Protein AF-A0A846YNI5-F1 (afdb_monomer_lite)

Radius of gyration: 13.23 Å; chains: 1; bounding box: 28×34×30 Å

pLDDT: mean 83.94, std 17.86, range [41.91, 98.31]

Structure (mmCIF, N/CA/C/O backbone):
data_AF-A0A846YNI5-F1
#
_entry.id   AF-A0A846YNI5-F1
#
loop_
_atom_site.group_PDB
_atom_site.id
_atom_site.type_symbol
_atom_site.label_atom_id
_atom_site.label_alt_id
_atom_site.label_comp_id
_atom_site.label_asym_id
_atom_site.label_entity_id
_atom_site.label_seq_id
_atom_site.pdbx_PDB_ins_code
_atom_site.Cartn_x
_atom_site.Cartn_y
_atom_site.Cartn_z
_atom_site.occupancy
_atom_site.B_iso_or_equiv
_atom_site.auth_seq_id
_atom_site.auth_comp_id
_atom_site.auth_asym_id
_atom_site.auth_atom_id
_atom_site.pdbx_PDB_model_num
ATOM 1 N N . MET A 1 1 ? 16.445 8.561 -20.349 1.00 42.47 1 MET A N 1
ATOM 2 C CA . MET A 1 1 ? 15.838 7.212 -20.298 1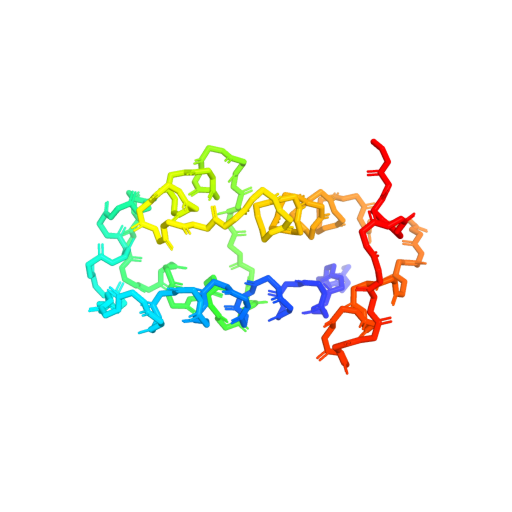.00 42.47 1 MET A CA 1
ATOM 3 C C . MET A 1 1 ? 14.375 7.384 -19.906 1.00 42.47 1 MET A C 1
ATOM 5 O O . MET A 1 1 ? 14.150 8.095 -18.928 1.00 42.47 1 MET A O 1
ATOM 9 N N . PRO A 1 2 ? 13.383 6.867 -20.655 1.00 41.91 2 PRO A N 1
ATOM 10 C CA . PRO A 1 2 ? 11.996 6.978 -20.217 1.00 41.91 2 PRO A CA 1
ATOM 11 C C . PRO A 1 2 ? 11.840 6.194 -18.905 1.00 41.91 2 PRO A C 1
ATOM 13 O O . PRO A 1 2 ? 12.465 5.141 -18.755 1.00 41.91 2 PRO A O 1
ATOM 16 N N . PRO A 1 3 ? 11.084 6.713 -17.924 1.00 53.12 3 PRO A N 1
ATOM 17 C CA . PRO A 1 3 ? 10.907 6.028 -16.653 1.00 53.12 3 PRO A CA 1
ATOM 18 C C . PRO A 1 3 ? 10.307 4.644 -16.912 1.00 53.12 3 PRO A C 1
ATOM 20 O O . PRO A 1 3 ? 9.391 4.517 -17.727 1.00 53.12 3 PRO A O 1
ATOM 23 N N . GLY A 1 4 ? 10.856 3.620 -16.249 1.00 55.81 4 GLY A N 1
ATOM 24 C CA . GLY A 1 4 ? 10.446 2.224 -16.412 1.00 55.81 4 GLY A CA 1
ATOM 25 C C . GLY A 1 4 ? 8.925 2.046 -16.398 1.00 55.81 4 GLY A C 1
ATOM 26 O O . GLY A 1 4 ? 8.210 2.833 -15.773 1.00 55.81 4 GLY A O 1
ATOM 27 N N . SER A 1 5 ? 8.458 1.021 -17.119 1.00 61.19 5 SER A N 1
ATOM 28 C CA . SER A 1 5 ? 7.049 0.736 -17.425 1.00 61.19 5 SER A CA 1
ATOM 29 C C . SER A 1 5 ? 6.074 1.237 -16.348 1.00 61.19 5 SER A C 1
ATOM 31 O O . SER A 1 5 ? 6.046 0.760 -15.211 1.00 61.19 5 SER A O 1
ATOM 33 N N . THR A 1 6 ? 5.257 2.232 -16.704 1.00 75.94 6 THR A N 1
ATOM 34 C CA . THR A 1 6 ? 4.253 2.832 -15.807 1.00 75.94 6 THR A CA 1
ATOM 35 C C . THR A 1 6 ? 3.118 1.863 -15.470 1.00 75.94 6 THR A C 1
ATOM 37 O O . THR A 1 6 ? 2.384 2.076 -14.504 1.00 75.94 6 THR A O 1
ATOM 40 N N . LEU A 1 7 ? 2.974 0.786 -16.244 1.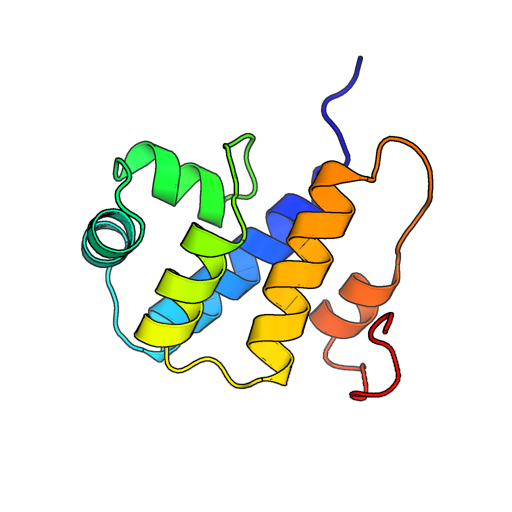00 85.19 7 LEU A N 1
ATOM 41 C CA . LEU A 1 7 ? 1.854 -0.139 -16.148 1.00 85.19 7 LEU A CA 1
ATOM 42 C C . LEU A 1 7 ? 1.913 -1.044 -14.897 1.00 85.19 7 LEU A C 1
ATOM 44 O O . LEU A 1 7 ? 0.953 -0.976 -14.123 1.00 85.19 7 LEU A O 1
ATOM 48 N N . PRO A 1 8 ? 3.006 -1.788 -14.601 1.00 87.19 8 PRO A N 1
ATOM 49 C CA . PRO A 1 8 ? 3.138 -2.540 -13.348 1.00 87.19 8 PRO A CA 1
ATOM 50 C C . PRO A 1 8 ? 2.996 -1.663 -12.102 1.00 87.19 8 PRO A C 1
ATOM 52 O O . PRO A 1 8 ? 2.366 -2.062 -11.126 1.00 87.19 8 PRO A O 1
ATOM 55 N N . ARG A 1 9 ? 3.506 -0.423 -12.145 1.00 90.19 9 ARG A N 1
ATOM 56 C CA . ARG A 1 9 ? 3.380 0.531 -11.030 1.00 90.19 9 ARG A CA 1
ATOM 57 C C . ARG A 1 9 ? 1.922 0.888 -10.757 1.00 90.19 9 ARG A C 1
ATOM 59 O O . ARG A 1 9 ? 1.489 0.867 -9.610 1.00 90.19 9 ARG A O 1
ATOM 66 N N . ARG A 1 10 ? 1.148 1.187 -11.806 1.00 91.25 10 ARG A N 1
ATOM 67 C CA . ARG A 1 10 ? -0.291 1.460 -11.678 1.00 91.25 10 ARG A CA 1
ATOM 68 C C . ARG A 1 10 ? -1.069 0.223 -11.234 1.00 91.25 10 ARG A C 1
ATOM 70 O O . ARG A 1 10 ? -2.003 0.367 -10.455 1.00 91.25 10 ARG A O 1
ATOM 77 N N . ALA A 1 11 ? -0.703 -0.971 -11.703 1.00 91.88 11 ALA A N 1
ATOM 78 C CA . ALA A 1 11 ? -1.318 -2.218 -11.248 1.00 91.88 11 ALA A CA 1
ATOM 79 C C . ALA A 1 11 ? -1.081 -2.448 -9.747 1.00 91.88 11 ALA A C 1
ATOM 81 O O . ALA A 1 11 ? -2.037 -2.688 -9.011 1.00 91.88 11 ALA A O 1
ATOM 82 N N . LEU A 1 12 ? 0.162 -2.269 -9.287 1.00 94.31 12 LEU A N 1
ATOM 83 C CA . LEU A 1 12 ? 0.523 -2.360 -7.873 1.00 94.31 12 LEU A CA 1
ATOM 84 C C . LEU A 1 12 ? -0.276 -1.358 -7.032 1.00 94.31 12 LEU A C 1
ATOM 86 O O . LEU A 1 12 ? -0.881 -1.733 -6.029 1.00 94.31 12 LEU A O 1
ATOM 90 N N . GLY A 1 13 ? -0.324 -0.100 -7.473 1.00 95.75 13 GLY A N 1
ATOM 91 C CA . GLY A 1 13 ? -1.056 0.958 -6.785 1.00 95.75 13 GLY A CA 1
ATOM 92 C C . GLY A 1 13 ? -2.561 0.688 -6.677 1.00 95.75 13 GLY A C 1
ATOM 93 O O . GLY A 1 13 ? -3.131 0.816 -5.593 1.00 95.75 13 GLY A O 1
ATOM 94 N N . ARG A 1 14 ? -3.197 0.215 -7.761 1.00 95.38 14 ARG A N 1
ATOM 95 C CA . ARG A 1 14 ? -4.614 -0.196 -7.748 1.00 95.38 14 ARG A CA 1
ATOM 96 C C . ARG A 1 14 ? -4.873 -1.347 -6.782 1.00 95.38 14 ARG A C 1
ATOM 98 O O . ARG A 1 14 ? -5.858 -1.298 -6.050 1.00 95.38 14 ARG A O 1
ATOM 105 N N . GLN A 1 15 ? -4.006 -2.361 -6.763 1.00 96.06 15 GLN A N 1
ATOM 106 C CA . GLN A 1 15 ? -4.178 -3.501 -5.865 1.00 96.06 15 GLN A CA 1
ATOM 107 C C . GLN A 1 15 ? -4.029 -3.088 -4.396 1.00 96.06 15 GLN A C 1
ATOM 109 O O . GLN A 1 15 ? -4.839 -3.494 -3.565 1.00 96.06 15 GLN A O 1
ATOM 114 N N . LEU A 1 16 ? -3.054 -2.232 -4.072 1.00 97.62 16 LEU A N 1
ATOM 115 C CA . LEU A 1 16 ? -2.911 -1.676 -2.724 1.00 97.62 16 LEU A CA 1
ATOM 116 C C . LEU A 1 16 ? -4.138 -0.860 -2.311 1.00 97.62 16 LEU A C 1
ATOM 118 O O . LEU A 1 16 ? -4.647 -1.069 -1.212 1.00 97.62 16 LEU A O 1
ATOM 122 N N . ARG A 1 17 ? -4.656 -0.002 -3.200 1.00 97.75 17 ARG A N 1
ATOM 123 C CA . ARG A 1 17 ? -5.878 0.774 -2.944 1.00 97.75 17 ARG A CA 1
ATOM 124 C C . ARG A 1 17 ? -7.079 -0.136 -2.683 1.00 97.75 17 ARG A C 1
ATOM 126 O O . ARG A 1 17 ? -7.764 0.046 -1.681 1.00 97.75 17 ARG A O 1
ATOM 133 N N . LYS A 1 18 ? -7.279 -1.162 -3.518 1.00 97.12 18 LYS A N 1
ATOM 134 C CA . LYS A 1 18 ? -8.346 -2.164 -3.354 1.00 97.12 18 LYS A CA 1
ATOM 135 C C . LYS A 1 18 ? -8.262 -2.865 -1.995 1.00 97.12 18 LYS A C 1
ATOM 137 O O . LYS A 1 18 ? -9.265 -2.974 -1.294 1.00 97.12 18 LYS A O 1
ATOM 142 N N . LEU A 1 19 ? -7.071 -3.325 -1.607 1.00 97.94 19 LEU A N 1
ATOM 143 C CA . LEU A 1 19 ? -6.840 -3.982 -0.316 1.00 97.94 19 LEU A CA 1
ATOM 144 C C . LEU A 1 19 ? -7.077 -3.031 0.862 1.00 97.94 19 LEU A C 1
ATOM 146 O O . LEU A 1 19 ? -7.711 -3.420 1.847 1.00 97.94 19 LEU A O 1
ATOM 150 N N . ARG A 1 20 ? -6.604 -1.785 0.748 1.00 98.19 20 ARG A N 1
ATOM 151 C CA . ARG A 1 20 ? -6.786 -0.742 1.758 1.00 98.19 20 ARG A CA 1
ATOM 152 C C . ARG A 1 20 ? -8.270 -0.453 1.987 1.00 98.19 20 ARG A C 1
ATOM 154 O O . ARG A 1 20 ? -8.723 -0.472 3.130 1.00 98.19 20 ARG A O 1
ATOM 161 N N . GLU A 1 21 ? -9.013 -0.203 0.911 1.00 98.06 21 GLU A N 1
ATOM 162 C CA . GLU A 1 21 ? -10.440 0.138 0.949 1.00 98.06 21 GLU A CA 1
ATOM 163 C C . GLU A 1 21 ? -11.288 -1.028 1.454 1.00 98.06 21 GLU A C 1
ATOM 165 O O . GLU A 1 21 ? -12.122 -0.826 2.334 1.00 98.06 21 GLU A O 1
ATOM 170 N N . ARG A 1 22 ? -11.002 -2.262 1.009 1.00 97.69 22 ARG A N 1
ATOM 171 C CA . ARG A 1 22 ? -11.660 -3.479 1.520 1.00 97.69 22 ARG A CA 1
ATOM 172 C C . ARG A 1 22 ? -11.551 -3.617 3.040 1.00 97.69 22 ARG A C 1
ATOM 174 O O . ARG A 1 22 ? -12.457 -4.148 3.669 1.00 97.69 22 ARG A O 1
ATOM 181 N N . ASN A 1 23 ? -10.443 -3.164 3.623 1.00 97.75 23 ASN A N 1
ATOM 182 C CA . ASN A 1 23 ? -10.188 -3.262 5.060 1.00 97.75 23 ASN A CA 1
ATOM 183 C C . ASN A 1 23 ? -10.474 -1.956 5.820 1.00 97.75 23 ASN A C 1
ATOM 185 O O . ASN A 1 23 ? -10.114 -1.845 6.988 1.00 97.75 23 ASN A O 1
ATOM 189 N N . GLY A 1 24 ? -11.100 -0.963 5.178 1.00 97.56 24 GLY A N 1
ATOM 190 C CA . GLY A 1 24 ? -11.539 0.271 5.836 1.00 97.56 24 GLY A CA 1
ATOM 191 C C . GLY A 1 24 ? -10.413 1.218 6.268 1.00 97.56 24 GLY A C 1
ATOM 192 O O . GLY A 1 24 ? -10.635 2.096 7.099 1.00 97.56 24 GLY A O 1
ATOM 193 N N . PHE A 1 25 ? -9.201 1.076 5.725 1.00 97.94 25 PHE A N 1
ATOM 194 C CA . PHE A 1 25 ? -8.091 1.965 6.066 1.00 97.94 25 PHE A CA 1
ATOM 195 C C . PHE A 1 25 ? -8.140 3.267 5.254 1.00 97.94 25 PHE A C 1
ATOM 197 O O . PHE A 1 25 ? -8.337 3.273 4.036 1.00 97.94 25 PHE A O 1
ATOM 204 N N . THR A 1 26 ? -7.868 4.397 5.906 1.00 97.88 26 THR A N 1
ATOM 205 C CA . THR A 1 26 ? -7.635 5.671 5.207 1.00 97.88 26 THR A CA 1
ATOM 206 C C . THR A 1 26 ? -6.224 5.711 4.617 1.00 97.88 26 THR A C 1
ATOM 208 O O . THR A 1 26 ? -5.317 5.032 5.105 1.00 97.88 26 THR A O 1
ATOM 211 N N . ALA A 1 27 ? -6.001 6.536 3.589 1.00 96.25 27 ALA A N 1
ATOM 212 C CA . ALA A 1 27 ? -4.662 6.728 3.018 1.00 96.25 27 ALA A CA 1
ATOM 213 C C . ALA A 1 27 ? -3.650 7.240 4.066 1.00 96.25 27 ALA A C 1
ATOM 215 O O . ALA A 1 27 ? -2.494 6.827 4.071 1.00 96.25 27 ALA A O 1
ATOM 216 N N . THR A 1 28 ? -4.094 8.079 5.006 1.00 97.12 28 THR A N 1
ATOM 217 C CA . THR A 1 28 ? -3.265 8.569 6.118 1.00 97.12 28 THR A CA 1
ATOM 218 C C . THR A 1 28 ? -2.907 7.463 7.112 1.00 97.12 28 THR A C 1
ATOM 220 O O . THR A 1 28 ? -1.768 7.387 7.563 1.00 97.12 28 THR A O 1
ATOM 223 N N . ALA A 1 29 ? -3.852 6.586 7.467 1.00 98.00 29 ALA A N 1
ATOM 224 C CA . ALA A 1 29 ? -3.554 5.441 8.331 1.00 98.00 29 ALA A CA 1
ATOM 225 C C . ALA A 1 29 ? -2.561 4.489 7.650 1.00 98.00 29 ALA A C 1
ATOM 227 O O . ALA A 1 29 ? -1.595 4.035 8.258 1.00 98.00 29 ALA A O 1
ATOM 228 N N . ALA A 1 30 ? -2.759 4.255 6.356 1.00 97.69 30 ALA A N 1
ATOM 229 C CA . ALA A 1 30 ? -1.878 3.435 5.553 1.00 97.69 30 ALA A CA 1
ATOM 230 C C . ALA A 1 30 ? -0.461 4.003 5.409 1.00 97.69 30 ALA A C 1
ATOM 232 O O . ALA A 1 30 ? 0.501 3.241 5.470 1.00 97.69 30 ALA A O 1
ATOM 233 N N . SER A 1 31 ? -0.307 5.325 5.271 1.00 97.44 31 SER A N 1
ATOM 234 C CA . SER A 1 31 ? 1.021 5.940 5.201 1.00 97.44 31 SER A CA 1
ATOM 235 C C . SER A 1 31 ? 1.808 5.739 6.497 1.00 97.44 31 SER A C 1
ATOM 237 O O . SER A 1 31 ? 3.009 5.501 6.442 1.00 97.44 31 SER A O 1
ATOM 239 N N . ARG A 1 32 ? 1.131 5.767 7.657 1.00 98.06 32 ARG A N 1
ATOM 240 C CA . ARG A 1 32 ? 1.746 5.461 8.960 1.00 98.06 32 ARG A CA 1
ATOM 241 C C . ARG A 1 32 ? 2.204 4.005 9.042 1.00 98.06 32 ARG A C 1
ATOM 243 O O . ARG A 1 32 ? 3.326 3.761 9.459 1.00 98.06 32 ARG A O 1
ATOM 250 N N . ILE A 1 33 ? 1.372 3.061 8.595 1.00 97.50 33 ILE A N 1
ATOM 251 C CA . ILE A 1 33 ? 1.714 1.625 8.544 1.00 97.50 33 ILE A CA 1
ATOM 252 C C . ILE A 1 33 ? 2.910 1.372 7.617 1.00 97.50 33 ILE A C 1
ATOM 254 O O . ILE A 1 33 ? 3.774 0.560 7.921 1.00 97.50 33 ILE A O 1
ATOM 258 N N . ALA A 1 34 ? 2.962 2.070 6.484 1.00 95.88 34 ALA A N 1
ATOM 259 C CA . ALA A 1 34 ? 4.057 1.985 5.524 1.00 95.88 34 ALA A CA 1
ATOM 260 C C . ALA A 1 34 ? 5.301 2.802 5.921 1.00 95.88 34 ALA A C 1
ATOM 262 O O . ALA A 1 34 ? 6.225 2.897 5.113 1.00 95.88 34 ALA A O 1
ATOM 263 N N . GLU A 1 35 ? 5.303 3.431 7.103 1.00 96.31 35 GLU A N 1
ATOM 264 C CA . GLU A 1 35 ? 6.381 4.295 7.601 1.00 96.31 35 GLU A CA 1
ATOM 265 C C . GLU A 1 35 ? 6.820 5.351 6.574 1.00 96.31 35 GLU A C 1
ATOM 267 O O . GLU A 1 35 ? 8.000 5.581 6.306 1.00 96.31 35 GLU A O 1
ATOM 272 N N . THR A 1 36 ? 5.839 5.998 5.942 1.00 95.44 36 THR A N 1
ATOM 273 C CA . THR A 1 36 ? 6.082 6.971 4.880 1.00 95.44 36 THR A CA 1
ATOM 274 C C . THR A 1 36 ? 5.162 8.185 4.973 1.00 95.44 36 THR A C 1
ATOM 276 O O . THR A 1 36 ? 4.158 8.199 5.690 1.00 95.44 36 THR A O 1
ATOM 279 N N . SER A 1 37 ? 5.495 9.244 4.232 1.00 96.25 37 SER A N 1
ATOM 280 C CA . SER A 1 37 ? 4.653 10.438 4.187 1.00 96.25 37 SER A CA 1
ATOM 281 C C . SER A 1 37 ? 3.341 10.161 3.433 1.00 96.25 37 SER A C 1
ATOM 283 O O . SER A 1 37 ? 3.327 9.357 2.493 1.00 96.25 37 SER A O 1
ATOM 285 N N . PRO A 1 38 ? 2.236 10.864 3.754 1.00 95.44 38 PRO A N 1
ATOM 286 C CA . PRO A 1 38 ? 0.979 10.736 3.009 1.00 95.44 38 PRO A CA 1
ATOM 287 C C . PRO A 1 38 ? 1.143 10.975 1.502 1.00 95.44 38 PRO A C 1
ATOM 289 O O . PRO A 1 38 ? 0.510 10.314 0.684 1.00 95.44 38 PRO A O 1
ATOM 292 N N . GLN A 1 39 ? 2.047 11.882 1.123 1.00 95.69 39 GLN A N 1
ATOM 293 C CA . GLN A 1 39 ? 2.363 12.191 -0.273 1.00 95.69 39 GLN A CA 1
ATOM 294 C C . GLN A 1 39 ? 3.049 11.012 -0.977 1.00 95.69 39 GLN A C 1
ATOM 296 O O . GLN A 1 39 ? 2.697 10.673 -2.108 1.00 95.69 39 GLN A O 1
ATOM 301 N N . THR A 1 40 ? 4.019 10.370 -0.319 1.00 95.44 40 THR A N 1
ATOM 302 C CA . THR A 1 40 ? 4.712 9.192 -0.858 1.00 95.44 40 THR A CA 1
ATOM 303 C C . THR A 1 40 ? 3.763 8.006 -0.980 1.00 95.44 40 THR A C 1
ATOM 305 O O . THR A 1 40 ? 3.777 7.320 -2.002 1.00 95.44 40 THR A O 1
ATOM 308 N N . TYR A 1 41 ? 2.895 7.807 0.014 1.00 97.12 41 TYR A N 1
ATOM 309 C CA . TYR A 1 41 ? 1.858 6.782 -0.038 1.00 97.12 41 TYR A CA 1
ATOM 310 C C . TYR A 1 41 ? 0.843 7.042 -1.166 1.00 97.12 41 TYR A C 1
ATOM 312 O O . TYR A 1 41 ? 0.532 6.142 -1.939 1.00 97.12 41 TYR A O 1
ATOM 320 N N . GLY A 1 42 ? 0.391 8.287 -1.347 1.00 96.44 42 GLY A N 1
ATOM 321 C CA . GLY A 1 42 ? -0.484 8.645 -2.469 1.00 96.44 42 GLY A CA 1
ATOM 322 C C . GLY A 1 42 ? 0.165 8.366 -3.830 1.00 96.44 42 GLY A C 1
ATOM 323 O O . GLY A 1 42 ? -0.451 7.773 -4.711 1.00 96.44 42 GLY A O 1
ATOM 324 N N . ARG A 1 43 ? 1.455 8.697 -3.991 1.00 95.94 43 ARG A N 1
ATOM 325 C CA . ARG A 1 43 ? 2.220 8.353 -5.204 1.00 95.94 43 ARG A CA 1
ATOM 326 C C . ARG A 1 43 ? 2.314 6.847 -5.434 1.00 95.94 43 ARG A C 1
ATOM 328 O O . ARG A 1 43 ? 2.280 6.432 -6.591 1.00 95.94 43 ARG A O 1
ATOM 335 N N . LEU A 1 44 ? 2.448 6.056 -4.369 1.00 94.88 44 LEU A N 1
ATOM 336 C CA . LEU A 1 44 ? 2.453 4.597 -4.444 1.00 94.88 44 LEU A CA 1
ATOM 337 C C . LEU A 1 44 ? 1.130 4.076 -5.020 1.00 94.88 44 LEU A C 1
ATOM 339 O O . LEU A 1 44 ? 1.157 3.330 -5.996 1.00 94.88 44 LEU A O 1
ATOM 343 N N . GLU A 1 45 ? -0.010 4.515 -4.484 1.00 95.69 45 GLU A N 1
ATOM 344 C CA . GLU A 1 45 ? -1.328 4.109 -4.996 1.00 95.69 45 GLU A CA 1
ATOM 345 C C . GLU A 1 45 ? -1.606 4.598 -6.424 1.00 95.69 45 GLU A C 1
ATOM 347 O O . GLU A 1 45 ? -2.225 3.892 -7.218 1.00 95.69 45 GLU A O 1
ATOM 352 N N . ASP A 1 46 ? -1.111 5.781 -6.786 1.00 94.44 46 ASP A N 1
ATOM 353 C CA . ASP A 1 46 ? -1.265 6.328 -8.137 1.00 94.44 46 ASP A CA 1
ATOM 354 C C . ASP A 1 46 ? -0.314 5.674 -9.163 1.00 94.44 46 ASP A C 1
ATOM 356 O O . ASP A 1 46 ? -0.348 6.001 -10.354 1.00 94.44 46 ASP A O 1
ATOM 360 N N . GLY A 1 47 ? 0.565 4.769 -8.719 1.00 91.88 47 GLY A N 1
ATOM 361 C CA . GLY A 1 47 ? 1.569 4.117 -9.559 1.00 91.88 47 GLY A CA 1
ATOM 362 C C . GLY A 1 47 ? 2.673 5.056 -10.046 1.00 91.88 47 GLY A C 1
ATOM 363 O O . GLY A 1 47 ? 3.315 4.793 -11.065 1.00 91.88 47 GLY A O 1
ATOM 364 N N . ARG A 1 48 ? 2.907 6.168 -9.345 1.00 92.19 48 ARG A N 1
ATOM 365 C CA . ARG A 1 48 ? 4.005 7.093 -9.642 1.00 92.19 48 ARG A CA 1
ATOM 366 C C . ARG A 1 48 ? 5.343 6.533 -9.150 1.00 92.19 48 ARG A C 1
ATOM 368 O O . ARG A 1 48 ? 5.437 5.485 -8.501 1.00 92.19 48 ARG A O 1
ATOM 375 N N . ILE A 1 49 ? 6.426 7.212 -9.519 1.00 87.75 49 ILE A N 1
ATOM 376 C CA . ILE A 1 49 ? 7.768 6.829 -9.082 1.00 87.75 49 ILE A CA 1
ATOM 377 C C . ILE A 1 49 ? 7.882 7.061 -7.574 1.00 87.75 49 ILE A C 1
ATOM 379 O O . ILE A 1 49 ? 7.646 8.156 -7.071 1.00 87.75 49 ILE A O 1
ATOM 383 N N . THR A 1 50 ? 8.212 5.989 -6.868 1.00 89.19 50 THR A N 1
ATOM 384 C CA . THR A 1 50 ? 8.448 5.936 -5.430 1.00 89.19 50 THR A CA 1
ATOM 385 C C . THR A 1 50 ? 9.296 4.704 -5.127 1.00 89.19 50 THR A C 1
ATOM 387 O O . THR A 1 50 ? 9.306 3.744 -5.913 1.00 89.19 50 THR A O 1
ATOM 390 N N . LYS A 1 51 ? 10.018 4.735 -4.007 1.00 87.88 51 LYS A N 1
ATOM 391 C CA . LYS A 1 51 ? 10.766 3.582 -3.513 1.00 87.88 51 LYS A CA 1
ATOM 392 C C . LYS A 1 51 ? 9.770 2.569 -2.953 1.00 87.88 51 LYS A C 1
ATOM 394 O O . LYS A 1 51 ? 9.001 2.889 -2.055 1.00 87.88 51 LYS A O 1
ATOM 399 N N . VAL A 1 52 ? 9.799 1.355 -3.493 1.00 90.12 52 VAL A N 1
ATOM 400 C CA . VAL A 1 52 ? 8.972 0.233 -3.040 1.00 90.12 52 VAL A CA 1
ATOM 401 C C . VAL A 1 52 ? 9.905 -0.872 -2.579 1.00 90.12 52 VAL A C 1
ATOM 403 O O . VAL A 1 52 ? 10.787 -1.288 -3.331 1.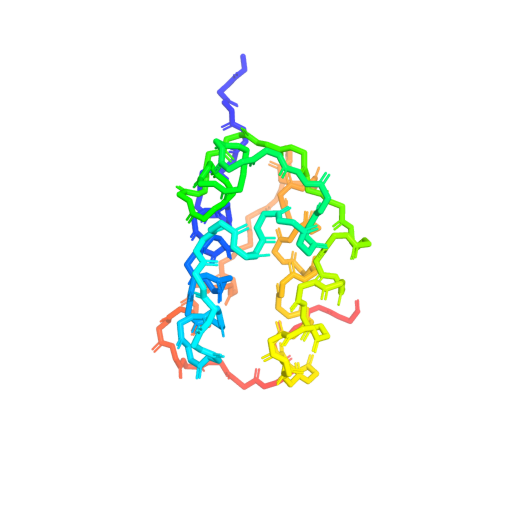00 90.12 52 VAL A O 1
ATOM 406 N N . THR A 1 53 ? 9.723 -1.321 -1.344 1.00 94.44 53 THR A N 1
ATOM 407 C CA . THR A 1 53 ? 10.479 -2.428 -0.757 1.00 94.44 53 THR A CA 1
ATOM 408 C C . THR A 1 53 ? 9.537 -3.573 -0.429 1.00 94.44 53 THR A C 1
ATOM 410 O O . THR A 1 53 ? 8.358 -3.361 -0.138 1.00 94.44 53 THR A O 1
ATOM 413 N N . ASP A 1 54 ? 10.067 -4.791 -0.435 1.00 95.75 54 ASP A N 1
ATOM 414 C CA . ASP A 1 54 ? 9.280 -5.976 -0.095 1.00 95.75 54 ASP A CA 1
ATOM 415 C C . ASP A 1 54 ? 8.846 -5.937 1.377 1.00 95.75 54 ASP A C 1
ATOM 417 O O . ASP A 1 54 ? 7.752 -6.383 1.706 1.00 95.75 54 ASP A O 1
ATOM 421 N N . MET A 1 55 ? 9.647 -5.319 2.255 1.00 96.94 55 MET A N 1
ATOM 422 C CA . MET A 1 55 ? 9.272 -5.048 3.646 1.00 96.94 55 MET A CA 1
ATOM 423 C C . MET A 1 55 ? 8.002 -4.191 3.728 1.00 96.94 55 MET A C 1
ATOM 425 O O . MET A 1 55 ? 7.035 -4.603 4.358 1.00 96.94 55 MET A O 1
ATOM 429 N N . LEU A 1 56 ? 7.965 -3.048 3.030 1.00 97.06 56 LEU A N 1
ATOM 430 C CA . LEU A 1 56 ? 6.797 -2.161 3.007 1.00 97.06 56 LEU A CA 1
ATOM 431 C C . LEU A 1 56 ? 5.554 -2.896 2.496 1.00 97.06 56 LEU A C 1
ATOM 433 O O . LEU A 1 56 ? 4.476 -2.780 3.079 1.00 97.06 56 LEU A O 1
ATOM 437 N N . LEU A 1 57 ? 5.699 -3.671 1.418 1.00 97.81 57 LEU A N 1
ATOM 438 C CA . LEU A 1 57 ? 4.585 -4.422 0.843 1.00 97.81 57 LEU A CA 1
ATOM 439 C C . LEU A 1 57 ? 4.084 -5.519 1.777 1.00 97.81 57 LEU A C 1
ATOM 441 O O . LEU A 1 57 ? 2.875 -5.683 1.909 1.00 97.81 57 LEU A O 1
ATOM 445 N N . ASN A 1 58 ? 4.980 -6.232 2.458 1.00 98.19 58 ASN A N 1
ATOM 446 C CA . ASN A 1 58 ? 4.597 -7.245 3.435 1.00 98.19 58 ASN A CA 1
ATOM 447 C C . ASN A 1 58 ? 3.903 -6.637 4.658 1.00 98.19 58 ASN A C 1
ATOM 449 O O . ASN A 1 58 ? 2.910 -7.199 5.121 1.00 98.19 58 ASN A O 1
ATOM 453 N N . THR A 1 59 ? 4.362 -5.481 5.142 1.00 98.31 59 THR A N 1
ATOM 454 C CA . THR A 1 59 ? 3.714 -4.757 6.244 1.00 98.31 59 THR A CA 1
ATOM 455 C C . THR A 1 59 ? 2.294 -4.334 5.868 1.00 98.31 59 THR A C 1
ATOM 457 O O . THR A 1 59 ? 1.351 -4.593 6.618 1.00 98.31 59 THR A O 1
ATOM 460 N N . LEU A 1 60 ? 2.106 -3.759 4.675 1.00 98.12 60 LEU A N 1
ATOM 461 C CA . LEU A 1 60 ? 0.777 -3.404 4.168 1.00 98.12 60 LEU A CA 1
ATOM 462 C C . LEU A 1 60 ? -0.103 -4.640 3.935 1.00 98.12 60 LEU A C 1
ATOM 464 O O . LEU A 1 60 ? -1.268 -4.639 4.319 1.00 98.12 60 LEU A O 1
ATOM 468 N N . ALA A 1 61 ? 0.446 -5.712 3.360 1.00 98.19 61 ALA A N 1
ATOM 469 C CA . ALA A 1 61 ? -0.272 -6.966 3.141 1.00 98.19 61 ALA A CA 1
ATOM 470 C C . ALA A 1 61 ? -0.765 -7.584 4.460 1.00 98.19 61 ALA A C 1
ATOM 472 O O . ALA A 1 61 ? -1.907 -8.035 4.529 1.00 98.19 61 ALA A O 1
ATOM 473 N N . ASN A 1 62 ? 0.057 -7.549 5.515 1.00 98.31 62 ASN A N 1
ATOM 474 C CA . ASN A 1 62 ? -0.340 -7.973 6.860 1.00 98.31 62 ASN A CA 1
ATOM 475 C C . ASN A 1 62 ? -1.495 -7.113 7.392 1.00 98.31 62 ASN A C 1
ATOM 477 O O . ASN A 1 62 ? -2.526 -7.649 7.796 1.00 98.31 62 ASN A O 1
ATOM 481 N N . ALA A 1 63 ? -1.350 -5.784 7.352 1.00 98.12 63 ALA A N 1
ATOM 482 C CA . ALA A 1 63 ? -2.367 -4.862 7.857 1.00 98.12 63 ALA A CA 1
ATOM 483 C C . ALA A 1 63 ? -3.705 -4.991 7.111 1.00 98.12 63 ALA A C 1
ATOM 485 O O . ALA A 1 63 ? -4.770 -4.910 7.719 1.00 98.12 63 ALA A O 1
ATOM 486 N N . TYR A 1 64 ? -3.656 -5.238 5.802 1.00 98.19 64 TYR A N 1
ATOM 487 C CA . TYR A 1 64 ? -4.837 -5.406 4.955 1.00 98.19 64 TYR A CA 1
ATOM 488 C C . TYR A 1 64 ? -5.347 -6.845 4.879 1.00 98.19 64 TYR A C 1
ATOM 490 O O . TYR A 1 64 ? -6.176 -7.142 4.013 1.00 98.19 64 TYR A O 1
ATOM 498 N N . LYS A 1 65 ? -4.850 -7.750 5.733 1.00 97.88 65 LYS A N 1
ATOM 499 C CA . LYS A 1 65 ? -5.263 -9.162 5.752 1.00 97.88 65 LYS A CA 1
ATOM 500 C C . LYS A 1 65 ? -5.276 -9.766 4.340 1.00 97.88 65 LYS A C 1
ATOM 502 O O . LYS A 1 65 ? -6.241 -10.410 3.931 1.00 97.88 65 LYS A O 1
ATOM 507 N N . ALA A 1 66 ? -4.251 -9.446 3.552 1.00 97.50 66 ALA A N 1
ATOM 508 C CA . ALA A 1 66 ? -4.139 -9.922 2.185 1.00 97.50 66 ALA A CA 1
ATOM 509 C C . ALA A 1 66 ? -3.960 -11.442 2.193 1.00 97.50 66 ALA A C 1
ATOM 511 O O . ALA A 1 66 ? -3.192 -11.978 2.994 1.00 97.50 66 ALA A O 1
ATOM 512 N N . THR A 1 67 ? -4.652 -12.123 1.284 1.00 96.19 67 THR A N 1
ATOM 513 C CA . THR A 1 67 ? -4.434 -13.555 1.043 1.00 96.19 67 THR A CA 1
ATOM 514 C C . THR A 1 67 ? -3.026 -13.797 0.494 1.00 96.19 67 THR A C 1
ATOM 516 O O . THR A 1 67 ? -2.390 -12.886 -0.047 1.00 96.19 67 THR A O 1
ATOM 519 N N . ASP A 1 68 ? -2.546 -15.038 0.554 1.00 93.19 68 ASP A N 1
ATOM 520 C CA . ASP A 1 68 ? -1.227 -15.387 0.011 1.00 93.19 68 ASP A CA 1
ATOM 521 C C . ASP A 1 68 ? -1.113 -15.090 -1.485 1.00 93.19 68 ASP A C 1
ATOM 523 O O . ASP A 1 68 ? -0.062 -14.653 -1.956 1.00 93.19 68 ASP A O 1
ATOM 527 N N . THR A 1 69 ? -2.198 -15.281 -2.236 1.00 91.44 69 THR A N 1
ATOM 528 C CA . THR A 1 69 ? -2.265 -14.949 -3.664 1.00 91.44 69 THR A CA 1
ATOM 529 C C . THR A 1 69 ? -2.141 -13.441 -3.890 1.00 91.44 69 THR A C 1
ATOM 531 O O . THR A 1 69 ? -1.388 -12.998 -4.755 1.00 91.44 69 THR A O 1
ATOM 534 N N . GLU A 1 70 ? -2.828 -12.627 -3.085 1.00 95.19 70 GLU A N 1
ATOM 535 C CA . GLU A 1 70 ? -2.739 -11.165 -3.170 1.00 95.19 70 GLU A CA 1
ATOM 536 C C . GLU A 1 70 ? -1.347 -10.657 -2.787 1.00 95.19 70 GLU A C 1
ATOM 538 O O . GLU A 1 70 ? -0.809 -9.781 -3.462 1.00 95.19 70 GLU A O 1
ATOM 543 N N . ARG A 1 71 ? -0.733 -11.225 -1.744 1.00 97.00 71 ARG A N 1
ATOM 544 C CA . ARG A 1 71 ? 0.638 -10.888 -1.341 1.00 97.00 71 ARG A CA 1
ATOM 545 C C . ARG A 1 71 ? 1.646 -11.241 -2.431 1.00 97.00 71 ARG A C 1
ATOM 547 O O . ARG A 1 71 ? 2.470 -10.396 -2.778 1.00 97.00 71 ARG A O 1
ATOM 554 N N . ARG A 1 72 ? 1.568 -12.455 -2.988 1.00 93.56 72 ARG A N 1
ATOM 555 C CA . ARG A 1 72 ? 2.440 -12.898 -4.089 1.00 93.56 72 ARG A CA 1
ATOM 556 C C . ARG A 1 72 ? 2.337 -11.964 -5.287 1.00 93.56 72 ARG A C 1
ATOM 558 O O . ARG A 1 72 ? 3.365 -11.560 -5.820 1.00 93.56 72 ARG A O 1
ATOM 565 N N . LEU A 1 73 ? 1.128 -11.529 -5.640 1.00 91.88 73 LEU A N 1
ATOM 566 C CA . LEU A 1 73 ? 0.934 -10.528 -6.686 1.00 91.88 73 LEU A CA 1
ATOM 567 C C . LEU A 1 73 ? 1.652 -9.206 -6.384 1.00 91.88 73 LEU A C 1
ATOM 569 O O . LEU A 1 73 ? 2.329 -8.679 -7.265 1.00 91.88 73 LEU A O 1
ATOM 573 N N . LEU A 1 74 ? 1.502 -8.654 -5.172 1.00 95.12 74 LEU A N 1
ATOM 574 C CA . LEU A 1 74 ? 2.157 -7.393 -4.801 1.00 95.12 74 LEU A CA 1
ATOM 575 C C . LEU A 1 74 ? 3.681 -7.492 -4.966 1.00 95.12 74 LEU A C 1
ATOM 577 O O . LEU A 1 74 ? 4.299 -6.593 -5.540 1.00 95.12 74 LEU A O 1
ATOM 581 N N . LEU A 1 75 ? 4.275 -8.590 -4.491 1.00 95.06 75 LEU A N 1
ATOM 582 C CA . LEU A 1 75 ? 5.718 -8.827 -4.564 1.00 95.06 75 LEU A CA 1
ATOM 583 C C . LEU A 1 75 ? 6.191 -9.055 -6.003 1.00 95.06 75 LEU A C 1
ATOM 585 O O . LEU A 1 75 ? 7.181 -8.454 -6.414 1.00 95.06 75 LEU A O 1
ATOM 589 N N . ALA A 1 76 ? 5.453 -9.832 -6.797 1.00 91.12 76 ALA A N 1
ATOM 590 C CA . ALA A 1 76 ? 5.775 -10.075 -8.200 1.00 91.12 76 ALA A CA 1
ATOM 591 C C . ALA A 1 76 ? 5.706 -8.785 -9.037 1.00 91.12 76 ALA A C 1
ATOM 593 O O . ALA A 1 76 ? 6.618 -8.504 -9.814 1.00 91.12 76 ALA A O 1
ATOM 594 N N . LEU A 1 77 ? 4.694 -7.936 -8.818 1.00 91.19 77 LEU A N 1
ATOM 595 C CA . LEU A 1 77 ? 4.616 -6.611 -9.445 1.00 91.19 77 LEU A CA 1
ATOM 596 C C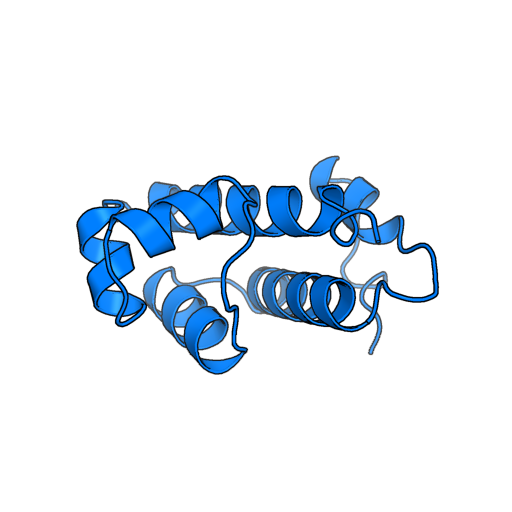 . LEU A 1 77 ? 5.796 -5.719 -9.041 1.00 91.19 77 LEU A C 1
ATOM 598 O O . LEU A 1 77 ? 6.354 -5.011 -9.876 1.00 91.19 77 LEU A O 1
ATOM 602 N N . ALA A 1 78 ? 6.199 -5.743 -7.770 1.00 91.69 78 ALA A N 1
ATOM 603 C CA . ALA A 1 78 ? 7.340 -4.969 -7.288 1.00 91.69 78 ALA A CA 1
ATOM 604 C C . ALA A 1 78 ? 8.669 -5.459 -7.868 1.00 91.69 78 ALA A C 1
ATOM 606 O O . ALA A 1 78 ? 9.519 -4.643 -8.229 1.00 91.69 78 ALA A O 1
ATOM 607 N N . GLN A 1 79 ? 8.834 -6.774 -7.996 1.00 89.06 79 GLN A N 1
ATOM 608 C CA . GLN A 1 79 ? 9.980 -7.381 -8.652 1.00 89.06 79 GLN A CA 1
ATOM 609 C C . GLN A 1 79 ? 10.030 -6.994 -10.126 1.00 89.06 79 GLN A C 1
ATOM 611 O O . GLN A 1 79 ? 11.064 -6.504 -10.568 1.00 89.06 79 GLN A O 1
ATOM 616 N N . GLU A 1 80 ? 8.912 -7.090 -10.849 1.00 85.31 80 GLU A N 1
ATOM 617 C CA . GLU A 1 80 ? 8.822 -6.644 -12.240 1.00 85.31 80 GLU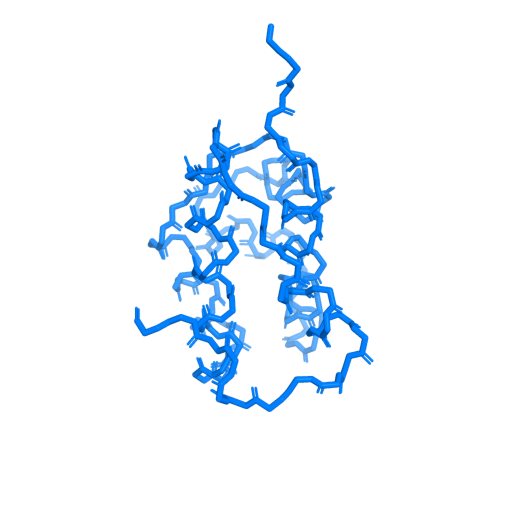 A CA 1
ATOM 618 C C . GLU A 1 80 ? 9.181 -5.158 -12.367 1.00 85.31 80 GLU A C 1
ATOM 620 O O . GLU A 1 80 ? 9.989 -4.798 -13.215 1.00 85.31 80 GLU A O 1
ATOM 625 N N . ILE A 1 81 ? 8.696 -4.281 -11.482 1.00 86.44 81 ILE A N 1
ATOM 626 C CA . ILE A 1 81 ? 9.077 -2.855 -11.473 1.00 86.44 81 ILE A CA 1
ATOM 627 C C . ILE A 1 81 ? 10.599 -2.658 -11.353 1.00 86.44 81 ILE A C 1
ATOM 629 O O . ILE A 1 81 ? 11.135 -1.722 -11.949 1.00 86.44 81 ILE A O 1
ATOM 633 N N . ARG A 1 82 ? 11.292 -3.509 -10.586 1.00 84.94 82 ARG A N 1
ATOM 634 C CA . ARG A 1 82 ? 12.753 -3.456 -10.408 1.00 84.94 82 ARG A CA 1
ATOM 635 C C . ARG A 1 82 ? 13.516 -4.053 -11.592 1.00 84.94 82 ARG A C 1
ATOM 637 O O . ARG A 1 82 ? 14.593 -3.560 -11.910 1.00 84.94 82 ARG A O 1
ATOM 644 N N . THR A 1 83 ? 12.977 -5.089 -12.235 1.00 78.31 83 THR A N 1
ATOM 645 C CA . THR A 1 83 ? 13.652 -5.853 -13.300 1.00 78.31 83 THR A CA 1
ATOM 646 C C . THR A 1 83 ? 13.267 -5.430 -14.720 1.00 78.31 83 THR A C 1
ATOM 648 O O . THR A 1 83 ? 13.978 -5.776 -15.663 1.00 78.31 83 THR A O 1
ATOM 651 N N . SER A 1 84 ? 12.201 -4.639 -14.902 1.00 61.34 84 SER A N 1
ATOM 652 C CA . SER A 1 84 ? 11.660 -4.171 -16.198 1.00 61.34 84 SER A CA 1
ATOM 653 C C . SER A 1 84 ? 12.567 -3.210 -16.983 1.00 61.34 84 SER A C 1
ATOM 655 O O . SER A 1 84 ? 12.089 -2.438 -17.811 1.00 61.34 84 SER A O 1
ATOM 657 N N . SER A 1 85 ? 13.882 -3.268 -16.782 1.00 51.03 85 SER A N 1
ATOM 658 C CA . SER A 1 85 ? 14.831 -2.796 -17.787 1.00 51.03 85 SER A CA 1
ATOM 659 C C . SER A 1 85 ? 14.863 -3.704 -19.027 1.00 51.03 85 SER A C 1
ATOM 661 O O . SER A 1 85 ? 15.431 -3.270 -20.026 1.00 51.03 85 SER A O 1
ATOM 663 N N . THR A 1 86 ? 14.290 -4.925 -18.996 1.00 44.94 86 THR A N 1
ATOM 664 C CA . THR A 1 86 ? 14.629 -5.908 -20.047 1.00 44.94 86 THR A CA 1
ATOM 665 C C . THR A 1 86 ? 13.495 -6.733 -20.670 1.00 44.94 86 THR A C 1
ATOM 667 O O . THR A 1 86 ? 13.601 -6.964 -21.863 1.00 44.94 86 THR A O 1
ATOM 670 N N . ASN A 1 87 ? 12.411 -7.174 -20.009 1.00 44.44 87 ASN A N 1
ATOM 671 C CA . ASN A 1 87 ? 11.506 -8.158 -20.652 1.00 44.44 87 ASN A CA 1
ATOM 672 C C . ASN A 1 87 ? 10.017 -8.006 -20.291 1.00 44.44 87 ASN A C 1
ATOM 674 O O . ASN A 1 87 ? 9.667 -7.675 -19.163 1.00 44.44 87 ASN A O 1
ATOM 678 N N . GLY A 1 88 ? 9.148 -8.237 -21.282 1.00 52.50 88 GLY A N 1
ATOM 679 C CA . GLY A 1 88 ? 7.713 -7.944 -21.260 1.00 52.50 88 GLY A CA 1
ATOM 680 C C . GLY A 1 88 ? 6.852 -8.943 -20.479 1.00 52.50 88 GLY A C 1
ATOM 681 O O . GLY A 1 88 ? 6.525 -10.015 -20.981 1.00 52.50 88 GLY A O 1
ATOM 682 N N . GLY A 1 89 ? 6.402 -8.549 -19.285 1.00 54.09 89 GLY A N 1
ATOM 683 C CA . GLY A 1 89 ? 5.462 -9.310 -18.459 1.00 54.09 89 GLY A CA 1
ATOM 684 C C . GLY A 1 89 ? 4.009 -8.869 -18.661 1.00 54.09 89 GLY A C 1
ATOM 685 O O . GLY A 1 89 ? 3.568 -7.867 -18.110 1.00 54.09 89 GLY A O 1
ATOM 686 N N . GLY A 1 90 ? 3.237 -9.611 -19.459 1.00 65.38 90 GLY A N 1
ATOM 687 C CA . GLY A 1 90 ? 1.796 -9.377 -19.671 1.00 65.38 90 GLY A CA 1
ATOM 688 C C . GLY A 1 90 ? 0.871 -10.079 -18.664 1.00 65.38 90 GLY A C 1
ATOM 689 O O . GLY A 1 90 ? -0.334 -9.851 -18.687 1.00 65.38 90 GLY A O 1
ATOM 690 N N . TRP A 1 91 ? 1.413 -10.920 -17.778 1.00 68.75 91 TRP A N 1
ATOM 691 C CA . TRP A 1 91 ? 0.655 -11.815 -16.890 1.00 68.75 91 TRP A CA 1
ATOM 692 C C . TRP A 1 91 ? -0.243 -11.070 -15.882 1.00 68.75 91 TRP A C 1
ATOM 694 O O . TRP A 1 91 ? -1.368 -11.490 -15.618 1.00 68.75 91 TRP A O 1
ATOM 704 N N . TRP A 1 92 ? 0.191 -9.910 -15.374 1.00 69.88 92 TRP A N 1
ATOM 705 C CA . TRP A 1 92 ? -0.619 -9.095 -14.462 1.00 69.88 92 TRP A CA 1
ATOM 706 C C . TRP A 1 92 ? -1.841 -8.470 -15.149 1.00 69.88 92 TRP A C 1
ATOM 708 O O . TRP A 1 92 ? -2.779 -8.080 -14.457 1.00 69.88 92 TRP A O 1
ATOM 718 N N . ARG A 1 93 ? -1.856 -8.362 -16.490 1.00 66.50 93 ARG A N 1
ATOM 719 C CA . ARG A 1 93 ? -3.039 -7.889 -17.230 1.00 66.50 93 ARG A CA 1
ATOM 720 C C . ARG A 1 93 ? -4.175 -8.892 -17.099 1.00 66.50 93 ARG A C 1
ATOM 722 O O . ARG A 1 93 ? -5.265 -8.504 -16.714 1.00 66.50 93 ARG A O 1
ATOM 729 N N . ALA A 1 94 ? -3.870 -10.177 -17.255 1.00 64.44 94 ALA A N 1
ATOM 730 C CA . ALA A 1 94 ? -4.834 -11.239 -17.003 1.00 64.44 94 ALA A CA 1
ATOM 731 C C . ALA A 1 94 ? -5.293 -11.261 -15.523 1.00 64.44 94 ALA A C 1
ATOM 733 O O . ALA A 1 94 ? -6.452 -11.556 -15.242 1.00 64.44 94 ALA A O 1
ATOM 734 N N . TYR A 1 95 ? -4.432 -10.882 -14.560 1.00 63.38 95 TYR A N 1
ATOM 735 C CA . TYR A 1 95 ? -4.877 -10.655 -13.172 1.00 63.38 95 TYR A CA 1
ATOM 736 C C . TYR A 1 95 ? -5.839 -9.472 -13.048 1.00 63.38 95 TYR A C 1
ATOM 738 O O . TYR A 1 95 ? -6.854 -9.568 -12.360 1.00 63.38 95 TYR A O 1
ATOM 746 N N . ALA A 1 96 ? -5.531 -8.352 -13.702 1.00 60.44 96 ALA A N 1
ATOM 747 C CA . ALA A 1 96 ? -6.377 -7.164 -13.686 1.00 60.44 96 ALA A CA 1
ATOM 748 C C . ALA A 1 96 ? -7.756 -7.422 -14.316 1.00 60.44 96 ALA A C 1
ATOM 750 O O . ALA A 1 96 ? -8.742 -6.875 -13.825 1.00 60.44 96 ALA A O 1
ATOM 751 N N . ASP A 1 97 ? -7.815 -8.288 -15.328 1.00 62.00 97 ASP A N 1
ATOM 752 C CA . ASP A 1 97 ? -9.046 -8.702 -16.008 1.00 62.00 97 ASP A CA 1
ATOM 753 C C . ASP A 1 97 ? -9.821 -9.788 -15.228 1.00 62.00 97 ASP A C 1
ATOM 755 O O . ASP A 1 97 ? -10.940 -10.140 -15.593 1.00 62.00 97 ASP A O 1
ATOM 759 N N . GLY A 1 98 ? -9.260 -10.297 -14.121 1.00 58.06 98 GLY A N 1
ATOM 760 C CA . GLY A 1 98 ? -9.898 -11.290 -13.251 1.00 58.06 98 GLY A CA 1
ATOM 761 C C . GLY A 1 98 ? -9.855 -12.726 -13.782 1.00 58.06 98 GLY A C 1
ATOM 762 O O . GLY A 1 98 ? -10.600 -13.570 -13.292 1.00 58.06 98 GLY A O 1
ATOM 763 N N . THR A 1 99 ? -8.998 -13.016 -14.765 1.00 53.22 99 THR A N 1
ATOM 764 C CA . THR A 1 99 ? -8.984 -14.292 -15.502 1.00 53.22 99 THR A CA 1
ATOM 765 C C . THR A 1 99 ? -7.837 -15.229 -15.123 1.00 53.22 99 THR A C 1
ATOM 767 O O . THR A 1 99 ? -7.694 -16.282 -15.741 1.00 53.22 99 THR A O 1
ATOM 770 N N . VAL A 1 100 ? -6.983 -14.872 -14.158 1.00 54.50 100 VAL A N 1
ATOM 771 C CA . VAL A 1 100 ? -5.834 -15.717 -13.778 1.00 54.50 100 VAL A CA 1
ATOM 772 C C . VAL A 1 100 ? -6.142 -16.689 -12.654 1.00 54.50 100 VAL A C 1
ATOM 774 O O . VAL A 1 100 ? -6.589 -16.320 -11.568 1.00 54.50 100 VAL A O 1
ATOM 777 N N . ASP A 1 101 ? -5.777 -17.934 -12.928 1.00 54.31 101 ASP A N 1
ATOM 778 C CA . ASP A 1 101 ? -5.560 -18.986 -11.952 1.00 54.31 101 ASP A CA 1
ATOM 779 C C . ASP A 1 101 ? -4.198 -18.801 -11.245 1.00 54.31 101 ASP A C 1
ATOM 781 O O . ASP A 1 101 ? -3.248 -18.213 -11.769 1.00 54.31 101 ASP A O 1
ATOM 785 N N . SER A 1 102 ? -4.104 -19.339 -10.032 1.00 53.94 102 SER A N 1
ATOM 786 C CA . SER A 1 102 ? -2.922 -19.421 -9.170 1.00 53.94 102 SER A CA 1
ATOM 787 C C . SER A 1 102 ? -1.676 -20.060 -9.810 1.00 53.94 102 SER A C 1
ATOM 789 O O . SER A 1 102 ? -0.585 -19.932 -9.255 1.00 53.94 102 SER A O 1
ATOM 791 N N . SER A 1 103 ? -1.823 -20.693 -10.975 1.00 54.91 103 SER A N 1
ATOM 792 C CA . SER A 1 103 ? -0.783 -21.355 -11.770 1.00 54.91 103 SER A CA 1
ATOM 793 C C . SER A 1 103 ? 0.065 -20.411 -12.645 1.00 54.91 103 SER A C 1
ATOM 795 O O . SER A 1 103 ? 1.072 -20.840 -13.199 1.00 54.91 103 SER A O 1
ATOM 797 N N . VAL A 1 104 ? -0.300 -19.126 -12.760 1.00 57.50 104 VAL A N 1
ATOM 798 C CA . VAL A 1 104 ? 0.363 -18.149 -13.659 1.00 57.50 104 VAL A CA 1
ATOM 799 C C . VAL A 1 104 ? 1.463 -17.328 -12.960 1.00 57.50 104 VAL A C 1
ATOM 801 O O . VAL A 1 104 ? 2.198 -16.580 -13.607 1.00 57.50 104 VAL A O 1
ATOM 804 N N . PHE A 1 105 ? 1.613 -17.447 -11.637 1.00 55.50 105 PHE A N 1
ATOM 805 C CA . PHE A 1 105 ? 2.662 -16.725 -10.914 1.00 55.50 105 PHE A CA 1
ATOM 806 C C . PHE A 1 105 ? 4.035 -17.362 -11.179 1.00 55.50 105 PHE A C 1
ATOM 808 O O . PHE A 1 105 ? 4.166 -18.574 -11.006 1.00 55.50 105 PHE A O 1
ATOM 815 N N . PRO A 1 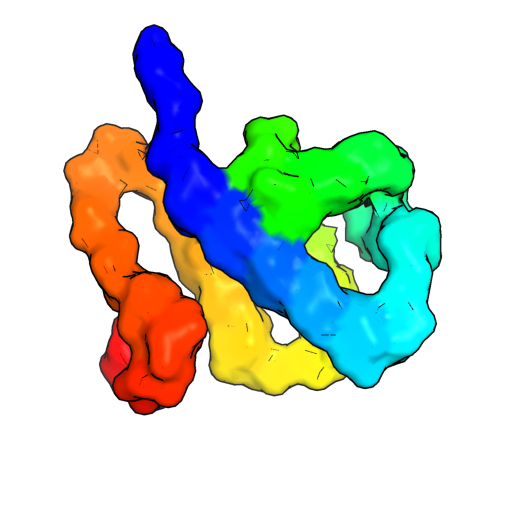106 ? 5.066 -16.581 -11.562 1.00 51.41 106 PRO A N 1
ATOM 816 C CA . PRO A 1 106 ? 6.427 -17.100 -11.587 1.00 51.41 106 PRO A CA 1
ATOM 817 C C . PRO A 1 106 ? 6.806 -17.565 -10.173 1.00 51.41 106 PRO A C 1
ATOM 819 O O . PRO A 1 106 ? 6.501 -16.870 -9.199 1.00 51.41 106 PRO A O 1
ATOM 822 N N . ALA A 1 107 ? 7.390 -18.764 -10.093 1.00 48.66 107 ALA A N 1
ATOM 823 C CA . ALA A 1 107 ? 7.854 -19.386 -8.853 1.00 48.66 107 ALA A CA 1
ATOM 824 C C . ALA A 1 107 ? 8.928 -18.548 -8.145 1.00 48.66 107 ALA A C 1
ATOM 826 O O . ALA A 1 107 ? 9.734 -17.897 -8.854 1.00 48.66 107 ALA A O 1
#

Foldseek 3Di:
DPQFDLVLQQLLLCLLVVLCVQQPHDLCNLCVLLVHDSVLSVCSNNSHDHDDDLVSLVSSCVSSVNDPLSSLSNVQSVVCSVVRVDDDDPLVVCVVVVNDDPVSRDD

Sequence (107 aa):
MPPGSTLPRRALGRQLRKLRERNGFTATAASRIAETSPQTYGRLEDGRITKVTDMLLNTLANAYKATDTERRLLLALAQEIRTSSTNGGGWWRAYADGTVDSSVFPA

Secondary structure (DSSP, 8-state):
---S-HHHHHHHHHHHHHHHHHTT--HHHHHHHTTS-HHHHHHHHTT-S----HHHHHHHHHHTT--HHHHHHHHHHHHHHHHTTS----HHHHHHTT---GGGS--

Organism: NCBI:txid53429

InterPro domains:
  IPR001387 Cro/C1-type, helix-turn-helix domain [PS50943] (16-71)
  IPR001387 Cro/C1-type, helix-turn-helix domain [SM00530] (15-71)
  IPR001387 Cro/C1-type, helix-turn-helix domain [cd00093] (13-70)
  IPR010982 Lambda repressor-like, DNA-binding domain superfamily [G3DSA:1.10.260.40] (6-80)
  IPR010982 Lambda repressor-like, DNA-binding domain superfamily [SSF47413] (9-67)